Protein AF-X1JBN8-F1 (afdb_monomer_lite)

pLDDT: mean 92.08, std 3.55, range [78.94, 97.94]

Secondary structure (DSSP, 8-state):
-HHHHHHHHHHHHHHHHHHHHHHHHHHHHHS---TTHHHHHHHHHHHHHHHTTT-HHHHHHHHHHHHHHHHHHHIIIIIHHHHHTT--HHHHHHHHHHHHHHHHTT-

Sequence (107 aa):
MILNGIITGLIMGGILSLPVLGVAVIYGITGIPNFAIGVIGVFGGFLTWYFLSFNMGIAIFVGVVFCFAIGYIMQRILLTPISEKGGDSTLFFIVTVSVGFVFEGLM

Organism: NCBI:txid412755

Foldseek 3Di:
DVVVVVVVVVVVCVVVCVQVVVQVVCCVVPVAGAPLLVLLLVLLVVQLVVCVVPDNVVSNVSSVVSSCVVVVCCCVVPTVVCVVVVHDNVVNVVVNVVVSVVSVVVD

Structure (mmCIF, N/CA/C/O backbone):
data_AF-X1JBN8-F1
#
_entry.id   AF-X1JBN8-F1
#
loop_
_atom_site.group_PDB
_atom_site.id
_atom_site.type_symbol
_atom_site.label_atom_id
_atom_site.label_alt_id
_atom_site.label_comp_id
_atom_site.label_asym_id
_atom_site.label_entity_id
_atom_site.label_seq_id
_atom_site.pdbx_PDB_ins_code
_atom_site.Cartn_x
_atom_site.Cartn_y
_atom_site.Cartn_z
_atom_site.occupancy
_atom_site.B_iso_or_equiv
_atom_site.auth_seq_id
_atom_site.auth_comp_id
_atom_site.auth_asym_id
_atom_site.auth_atom_id
_atom_site.pdbx_PDB_model_num
ATOM 1 N N . MET A 1 1 ? 24.875 12.916 -16.064 1.00 86.75 1 MET A N 1
ATOM 2 C CA . MET A 1 1 ? 24.849 12.222 -14.756 1.00 86.75 1 MET A CA 1
ATOM 3 C C . MET A 1 1 ? 23.876 12.883 -13.780 1.00 86.75 1 MET A C 1
ATOM 5 O O . MET A 1 1 ? 22.944 12.210 -13.373 1.00 86.75 1 MET A O 1
ATOM 9 N N . ILE A 1 2 ? 23.990 14.189 -13.492 1.00 95.31 2 ILE A N 1
ATOM 10 C CA . ILE A 1 2 ? 23.091 14.895 -12.546 1.00 95.31 2 ILE A CA 1
ATOM 11 C C . ILE A 1 2 ? 21.609 14.836 -12.963 1.00 95.31 2 ILE A C 1
ATOM 13 O O . ILE A 1 2 ? 20.769 14.461 -12.154 1.00 95.31 2 ILE A O 1
ATOM 17 N N . LEU A 1 3 ? 21.284 15.119 -14.232 1.00 96.06 3 LEU A N 1
ATOM 18 C CA . LEU A 1 3 ? 19.898 15.064 -14.729 1.00 96.06 3 LEU A CA 1
ATOM 19 C C . LEU A 1 3 ? 19.256 13.675 -14.552 1.00 96.06 3 LEU A C 1
ATOM 21 O O . LEU A 1 3 ? 18.112 13.569 -14.128 1.00 96.06 3 LEU A O 1
ATOM 25 N N . ASN A 1 4 ? 20.008 12.608 -14.829 1.00 96.00 4 ASN A N 1
ATOM 26 C CA . ASN A 1 4 ? 19.532 11.237 -14.640 1.00 96.00 4 ASN A CA 1
ATOM 27 C C . ASN A 1 4 ? 19.302 10.922 -13.148 1.00 96.00 4 ASN A C 1
ATOM 29 O O . ASN A 1 4 ? 18.292 10.311 -12.807 1.00 96.00 4 ASN A O 1
ATOM 33 N N . GLY A 1 5 ? 20.178 11.410 -12.261 1.00 96.81 5 GLY A N 1
ATOM 34 C CA . GLY A 1 5 ? 20.000 11.290 -10.812 1.00 96.81 5 GLY A CA 1
ATOM 35 C C . GLY A 1 5 ? 18.737 11.991 -10.307 1.00 96.81 5 GLY A C 1
ATOM 36 O O . GLY A 1 5 ? 17.991 11.406 -9.528 1.00 96.81 5 GLY A O 1
ATOM 37 N N . ILE A 1 6 ? 18.444 13.198 -10.805 1.00 97.94 6 ILE A N 1
ATOM 38 C CA . ILE A 1 6 ? 17.215 13.935 -10.461 1.00 97.94 6 ILE A CA 1
ATOM 39 C C . ILE A 1 6 ? 15.971 13.176 -10.938 1.00 97.94 6 ILE A C 1
ATOM 41 O O . ILE A 1 6 ? 15.031 13.003 -10.167 1.00 97.94 6 ILE A O 1
ATOM 45 N N . ILE A 1 7 ? 15.973 12.685 -12.181 1.00 97.69 7 ILE A N 1
ATOM 46 C CA . ILE A 1 7 ? 14.849 11.917 -12.740 1.00 97.69 7 ILE A CA 1
ATOM 47 C C . ILE A 1 7 ? 14.619 10.636 -11.934 1.00 97.69 7 ILE A C 1
ATOM 49 O O . ILE A 1 7 ? 13.494 10.355 -11.531 1.00 97.69 7 ILE A O 1
ATOM 53 N N . THR A 1 8 ? 15.680 9.884 -11.646 1.00 97.06 8 THR A N 1
ATOM 54 C CA . THR A 1 8 ? 15.586 8.649 -10.858 1.00 97.06 8 THR A CA 1
ATOM 55 C C . THR A 1 8 ? 15.090 8.935 -9.444 1.00 97.06 8 THR A C 1
ATOM 57 O O . THR A 1 8 ? 14.204 8.238 -8.957 1.00 97.06 8 THR A O 1
ATOM 60 N N . GLY A 1 9 ? 15.597 9.994 -8.806 1.00 96.88 9 GLY A N 1
ATOM 61 C CA . GLY A 1 9 ? 15.134 10.436 -7.492 1.00 96.88 9 GLY A CA 1
ATOM 62 C C . GLY A 1 9 ? 13.649 10.800 -7.484 1.00 96.88 9 GLY A C 1
ATOM 63 O O . GLY A 1 9 ? 12.934 10.400 -6.570 1.00 96.88 9 GLY A O 1
ATOM 64 N N . LEU A 1 10 ? 13.162 11.483 -8.524 1.00 97.06 10 LEU A N 1
ATOM 65 C CA . LEU A 1 10 ? 11.746 11.820 -8.668 1.00 97.06 10 LEU A CA 1
ATOM 66 C C . LEU A 1 10 ? 10.874 10.570 -8.850 1.00 97.06 10 LEU A C 1
ATOM 68 O O . LEU A 1 10 ? 9.836 10.453 -8.202 1.00 97.06 10 LEU A O 1
ATOM 72 N N . ILE A 1 11 ? 11.306 9.621 -9.689 1.00 96.81 11 ILE A N 1
ATOM 73 C CA . ILE A 1 11 ? 10.590 8.356 -9.908 1.00 96.81 11 ILE A CA 1
ATOM 74 C C . ILE A 1 11 ? 10.521 7.559 -8.601 1.00 96.81 11 ILE A C 1
ATOM 76 O O . ILE A 1 11 ? 9.439 7.149 -8.190 1.00 96.81 11 ILE A O 1
ATOM 80 N N . MET A 1 12 ? 11.653 7.381 -7.914 1.00 95.62 12 MET A N 1
ATOM 81 C CA . MET A 1 12 ? 11.704 6.651 -6.644 1.00 95.62 12 MET A CA 1
ATOM 82 C C . MET A 1 12 ? 10.888 7.352 -5.554 1.00 95.62 12 MET A C 1
ATOM 84 O O . MET A 1 12 ? 10.129 6.698 -4.847 1.00 95.62 12 MET A O 1
ATOM 88 N N . GLY A 1 13 ? 10.974 8.681 -5.448 1.00 96.12 13 GLY A N 1
ATOM 89 C CA . GLY A 1 13 ? 10.161 9.462 -4.514 1.00 96.12 13 GLY A CA 1
ATOM 90 C C . GLY A 1 13 ? 8.660 9.323 -4.783 1.00 96.12 13 GLY A C 1
ATOM 91 O O . GLY A 1 13 ? 7.875 9.158 -3.850 1.00 96.12 13 GLY A O 1
ATOM 92 N N . GLY A 1 14 ? 8.254 9.306 -6.055 1.00 94.50 14 GLY A N 1
ATOM 93 C CA . GLY A 1 14 ? 6.878 9.013 -6.455 1.00 94.50 14 GLY A CA 1
ATOM 94 C C . GLY A 1 14 ? 6.435 7.616 -6.015 1.00 94.50 14 GLY A C 1
ATOM 95 O O . GLY A 1 14 ? 5.417 7.474 -5.345 1.00 94.50 14 GLY A O 1
ATOM 96 N N . ILE A 1 15 ? 7.236 6.591 -6.309 1.00 92.69 15 ILE A N 1
ATOM 97 C CA . ILE A 1 15 ? 6.927 5.199 -5.948 1.00 92.69 15 ILE A CA 1
ATOM 98 C C . ILE A 1 15 ? 6.817 5.023 -4.428 1.00 92.69 15 ILE A C 1
ATOM 100 O O . ILE A 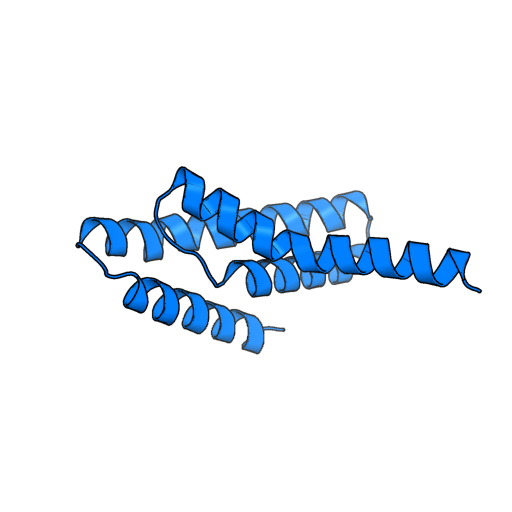1 15 ? 5.873 4.401 -3.949 1.00 92.69 15 ILE A O 1
ATOM 104 N N . LEU A 1 16 ? 7.744 5.601 -3.662 1.00 92.75 16 LEU A N 1
ATOM 105 C CA . LEU A 1 16 ? 7.780 5.467 -2.203 1.00 92.75 16 LEU A CA 1
ATOM 106 C C . LEU A 1 16 ? 6.711 6.311 -1.488 1.00 92.75 16 LEU A C 1
ATOM 108 O O . LEU A 1 16 ? 6.298 5.959 -0.385 1.00 92.75 16 LEU A O 1
ATOM 112 N N . SER A 1 17 ? 6.238 7.404 -2.096 1.00 94.94 17 SER A N 1
ATOM 113 C CA . SER A 1 17 ? 5.168 8.242 -1.526 1.00 94.94 17 SER A CA 1
ATOM 114 C C . SER A 1 17 ? 3.761 7.692 -1.774 1.00 94.94 17 SER A C 1
ATOM 116 O O . SER A 1 17 ? 2.862 7.950 -0.974 1.00 94.94 17 SER A O 1
ATOM 118 N N . LEU A 1 18 ? 3.559 6.897 -2.830 1.00 92.38 18 LEU A N 1
ATOM 119 C CA . LEU A 1 18 ? 2.260 6.308 -3.175 1.00 92.38 18 LEU A CA 1
ATOM 120 C C . LEU A 1 18 ? 1.605 5.521 -2.019 1.00 92.38 18 LEU A C 1
ATOM 122 O O . LEU A 1 18 ? 0.432 5.779 -1.741 1.00 92.38 18 LEU A O 1
ATOM 126 N N . PRO A 1 19 ? 2.303 4.622 -1.293 1.00 92.00 19 PRO A N 1
ATOM 127 C CA . PRO A 1 19 ? 1.722 3.935 -0.140 1.00 92.00 19 PRO A CA 1
ATOM 128 C C . PRO A 1 19 ? 1.274 4.897 0.964 1.00 92.00 19 PRO A C 1
ATOM 130 O O . PRO A 1 19 ? 0.193 4.722 1.520 1.00 92.00 19 PRO A O 1
ATOM 133 N N . VAL A 1 20 ? 2.063 5.941 1.244 1.00 93.12 20 VAL A N 1
ATOM 134 C CA . VAL A 1 20 ? 1.743 6.957 2.262 1.00 93.12 20 VAL A CA 1
ATOM 135 C C . VAL A 1 20 ? 0.476 7.721 1.879 1.00 93.12 20 VAL A C 1
ATOM 137 O O . VAL A 1 20 ? -0.419 7.891 2.707 1.00 93.12 20 VAL A O 1
ATOM 140 N N . LEU A 1 21 ? 0.365 8.125 0.610 1.00 94.75 21 LEU A N 1
ATOM 141 C CA . LEU A 1 21 ? -0.842 8.756 0.073 1.00 94.75 21 LEU A CA 1
ATOM 142 C C . LEU A 1 21 ? -2.053 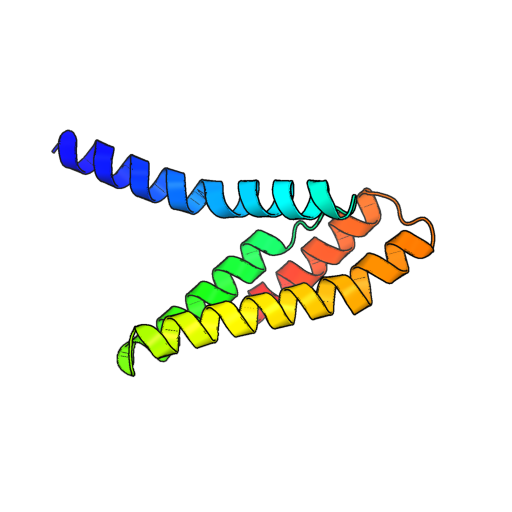7.826 0.173 1.00 94.75 21 LEU A C 1
ATOM 144 O O . LEU A 1 21 ? -3.132 8.262 0.564 1.00 94.75 21 LEU A O 1
ATOM 148 N N . GLY A 1 22 ? -1.878 6.540 -0.125 1.00 91.94 22 GLY A N 1
ATOM 149 C CA . GLY A 1 22 ? -2.946 5.556 -0.006 1.00 91.94 22 GLY A CA 1
ATOM 150 C C . GLY A 1 22 ? -3.438 5.381 1.436 1.00 91.94 22 GLY A C 1
ATOM 151 O O . GLY A 1 22 ? -4.649 5.399 1.656 1.00 91.94 22 GLY A O 1
ATOM 152 N N . VAL A 1 23 ? -2.536 5.307 2.428 1.00 91.88 23 VAL A N 1
ATOM 153 C CA . VAL A 1 23 ? -2.926 5.310 3.855 1.00 91.88 23 VAL A CA 1
ATOM 154 C C . VAL A 1 23 ? -3.737 6.566 4.182 1.00 91.88 23 VAL A C 1
ATOM 156 O O . VAL A 1 23 ? -4.804 6.460 4.787 1.00 91.88 23 VAL A O 1
ATOM 159 N N . ALA A 1 24 ? -3.265 7.743 3.758 1.00 93.50 24 ALA A N 1
ATOM 160 C CA . ALA A 1 24 ? -3.928 9.016 4.034 1.00 93.50 24 ALA A CA 1
ATOM 161 C C . ALA A 1 24 ? -5.339 9.089 3.427 1.00 93.50 24 ALA A C 1
ATOM 163 O O . ALA A 1 24 ? -6.265 9.552 4.089 1.00 93.50 24 ALA A O 1
ATOM 164 N N . VAL A 1 25 ? -5.525 8.597 2.198 1.00 93.88 25 VAL A N 1
ATOM 165 C CA . VAL A 1 25 ? -6.834 8.571 1.526 1.00 93.88 25 VAL A CA 1
ATOM 166 C C . VAL A 1 25 ? -7.792 7.593 2.206 1.00 93.88 25 VAL A C 1
ATOM 168 O O . VAL A 1 25 ? -8.932 7.960 2.489 1.00 93.88 25 VAL A O 1
ATOM 171 N N . ILE A 1 26 ? -7.345 6.368 2.505 1.00 91.50 26 ILE A N 1
ATOM 172 C CA . ILE A 1 26 ? -8.190 5.369 3.179 1.00 91.50 26 ILE A CA 1
ATOM 173 C C . ILE A 1 26 ? -8.623 5.892 4.547 1.00 91.50 26 ILE A C 1
ATOM 175 O O . ILE A 1 26 ? -9.815 5.876 4.864 1.00 91.50 26 ILE A O 1
ATOM 179 N N . TYR A 1 27 ? -7.672 6.392 5.336 1.00 91.50 27 TYR A N 1
ATOM 180 C CA . TYR A 1 27 ? -7.959 6.931 6.658 1.00 91.50 27 TYR A CA 1
ATOM 181 C C . TYR A 1 27 ? -8.855 8.173 6.585 1.00 91.50 27 TYR A C 1
ATOM 183 O O . TYR A 1 27 ? -9.802 8.283 7.356 1.00 91.50 27 TYR A O 1
ATOM 191 N N . GLY A 1 28 ? -8.623 9.068 5.621 1.00 92.81 28 GLY A N 1
ATOM 192 C CA . GLY A 1 28 ? -9.417 10.286 5.445 1.00 92.81 28 GLY A CA 1
ATOM 193 C C . GLY A 1 28 ? -10.891 10.032 5.114 1.00 92.81 28 GLY A C 1
ATOM 194 O O . GLY A 1 28 ? -11.737 10.843 5.477 1.00 92.81 28 GLY A O 1
ATOM 195 N N . ILE A 1 29 ? -11.209 8.912 4.458 1.00 92.38 29 ILE A N 1
ATOM 196 C CA . ILE A 1 29 ? -12.591 8.549 4.101 1.00 92.38 29 ILE A CA 1
ATOM 197 C C . ILE A 1 29 ? -13.235 7.661 5.171 1.00 92.38 29 ILE A C 1
ATOM 199 O O . ILE A 1 29 ? -14.412 7.824 5.481 1.00 92.38 29 ILE A O 1
ATOM 203 N N . THR A 1 30 ? -12.491 6.694 5.712 1.00 90.12 30 THR A N 1
ATOM 204 C CA . THR A 1 30 ? -13.058 5.650 6.586 1.00 90.12 30 THR A CA 1
ATOM 205 C C . THR A 1 30 ? -12.888 5.927 8.075 1.00 90.12 30 THR A C 1
ATOM 207 O O . THR A 1 30 ? -13.593 5.326 8.879 1.00 90.12 30 THR A O 1
ATOM 210 N N . GLY A 1 31 ? -11.936 6.780 8.462 1.00 88.62 31 GLY A N 1
ATOM 211 C CA . GLY A 1 31 ? -11.501 6.935 9.851 1.00 88.62 31 GLY A CA 1
ATOM 212 C C . GLY A 1 31 ? -10.774 5.709 10.418 1.00 88.62 31 GLY A C 1
ATOM 213 O O . GLY A 1 31 ? -10.498 5.670 11.614 1.00 88.62 31 GLY A O 1
ATOM 214 N N . ILE A 1 32 ? -10.463 4.703 9.589 1.00 89.50 32 ILE A N 1
ATOM 215 C CA . ILE A 1 32 ? -9.842 3.446 10.015 1.00 89.50 32 ILE A CA 1
ATOM 216 C C . ILE A 1 32 ? -8.448 3.337 9.386 1.00 89.50 32 ILE A C 1
ATOM 218 O O . ILE A 1 32 ? -8.326 3.362 8.157 1.00 89.50 32 ILE A O 1
ATOM 222 N N . PRO A 1 33 ? -7.372 3.239 10.187 1.00 86.94 33 PRO A N 1
ATOM 223 C CA . PRO A 1 33 ? -6.028 3.167 9.640 1.00 86.94 33 PRO A CA 1
ATOM 224 C C . PRO A 1 33 ? -5.767 1.777 9.050 1.00 86.94 33 PRO A C 1
ATOM 226 O O . PRO A 1 33 ? -6.015 0.752 9.684 1.00 86.94 33 PRO A O 1
ATOM 229 N N . ASN A 1 34 ? -5.231 1.743 7.829 1.00 90.69 34 ASN A N 1
ATOM 230 C CA . ASN A 1 34 ? -4.855 0.513 7.140 1.00 90.69 34 ASN A CA 1
ATOM 231 C C . ASN A 1 34 ? -3.352 0.510 6.832 1.00 90.69 34 ASN A C 1
ATOM 233 O O . ASN A 1 34 ? -2.915 1.108 5.850 1.00 90.69 34 ASN A O 1
ATOM 237 N N . PHE A 1 35 ? -2.566 -0.186 7.657 1.00 88.31 35 PHE A N 1
ATOM 238 C CA . PHE A 1 35 ? -1.108 -0.246 7.508 1.00 88.31 35 PHE A CA 1
ATOM 239 C C . PHE A 1 35 ? -0.634 -1.326 6.526 1.00 88.31 35 PHE A C 1
ATOM 241 O O . PHE A 1 35 ? 0.516 -1.296 6.095 1.00 88.31 35 PHE A O 1
ATOM 248 N N . ALA A 1 36 ? -1.509 -2.248 6.112 1.00 91.94 36 ALA A N 1
ATOM 249 C CA . ALA A 1 36 ? -1.148 -3.329 5.193 1.00 91.94 36 ALA A CA 1
ATOM 250 C C . ALA A 1 36 ? -1.012 -2.858 3.735 1.00 91.94 36 ALA A C 1
ATOM 252 O O . ALA A 1 36 ? -0.529 -3.605 2.886 1.00 91.94 36 ALA A O 1
ATOM 253 N N . ILE A 1 37 ? -1.441 -1.628 3.425 1.00 91.62 37 ILE A N 1
ATOM 254 C CA . ILE A 1 37 ? -1.525 -1.120 2.051 1.00 91.62 37 ILE A CA 1
ATOM 255 C C . ILE A 1 37 ? -0.198 -1.209 1.289 1.00 91.62 37 ILE A C 1
ATOM 257 O O . ILE A 1 37 ? -0.204 -1.510 0.099 1.00 91.62 37 ILE A O 1
ATOM 261 N N . GLY A 1 38 ? 0.935 -0.995 1.970 1.00 91.12 38 GLY A N 1
ATOM 262 C CA . GLY A 1 38 ? 2.258 -1.104 1.359 1.00 91.12 38 GLY A CA 1
ATOM 263 C C . GLY A 1 38 ? 2.530 -2.522 0.864 1.00 91.12 38 GLY A C 1
ATOM 264 O O . GLY A 1 38 ? 2.865 -2.710 -0.302 1.00 91.12 38 GLY A O 1
ATOM 265 N N . VAL A 1 39 ? 2.300 -3.523 1.718 1.00 92.31 39 VAL A N 1
ATOM 266 C CA . VAL A 1 39 ? 2.506 -4.939 1.379 1.00 92.31 39 VAL A CA 1
ATOM 267 C C . VAL A 1 39 ? 1.524 -5.400 0.302 1.00 92.31 39 VAL A C 1
ATOM 269 O O . VAL A 1 39 ? 1.929 -6.068 -0.645 1.00 92.31 39 VAL A O 1
ATOM 272 N N . ILE A 1 40 ? 0.255 -4.983 0.382 1.00 92.62 40 ILE A N 1
ATOM 273 C CA . ILE A 1 40 ? -0.752 -5.273 -0.655 1.00 92.62 40 ILE A CA 1
ATOM 274 C C . ILE A 1 40 ? -0.313 -4.683 -2.004 1.00 92.62 40 ILE A C 1
ATOM 276 O O . ILE A 1 40 ? -0.407 -5.351 -3.031 1.00 92.62 40 ILE A O 1
ATOM 280 N N . GLY A 1 41 ? 0.211 -3.453 -2.007 1.00 92.88 41 GLY A N 1
ATOM 281 C CA . GLY A 1 41 ? 0.737 -2.804 -3.206 1.00 92.88 41 GLY A CA 1
ATOM 282 C C . GLY A 1 41 ? 1.931 -3.544 -3.811 1.00 92.88 41 GLY A C 1
ATOM 283 O O . GLY A 1 41 ? 1.970 -3.743 -5.025 1.00 92.88 41 GLY A O 1
ATOM 284 N N . VAL A 1 42 ? 2.872 -4.002 -2.978 1.00 93.06 42 VAL A N 1
ATOM 285 C CA . VAL A 1 42 ? 4.015 -4.821 -3.421 1.00 93.06 42 VAL A CA 1
ATOM 286 C C . VAL A 1 42 ? 3.534 -6.145 -4.017 1.00 93.06 42 VAL A C 1
ATOM 288 O O . VAL A 1 42 ? 3.963 -6.506 -5.112 1.00 93.06 42 VAL A O 1
ATOM 291 N N . PHE A 1 43 ? 2.581 -6.816 -3.368 1.00 92.75 43 PHE A N 1
ATOM 292 C CA . PHE A 1 43 ? 1.983 -8.054 -3.868 1.00 92.75 43 PHE A CA 1
ATOM 293 C C . PHE A 1 43 ? 1.308 -7.861 -5.238 1.00 92.75 43 PHE A C 1
ATOM 295 O O . PHE A 1 43 ? 1.523 -8.642 -6.165 1.00 92.75 43 PHE A O 1
ATOM 302 N N . GLY A 1 44 ? 0.552 -6.773 -5.421 1.00 93.38 44 GLY A N 1
ATOM 303 C CA . GLY A 1 44 ? -0.011 -6.410 -6.727 1.00 93.38 44 GLY A CA 1
ATOM 304 C C . GLY A 1 44 ? 1.044 -6.089 -7.784 1.00 93.38 44 GLY A C 1
ATOM 305 O O . GLY A 1 44 ? 0.875 -6.430 -8.959 1.00 93.38 44 GLY A O 1
ATOM 306 N N . GLY A 1 45 ? 2.152 -5.472 -7.373 1.00 93.56 45 GLY A N 1
ATOM 307 C CA . GLY A 1 45 ? 3.329 -5.271 -8.214 1.00 93.56 45 GLY A CA 1
ATOM 308 C C . GLY A 1 45 ? 3.929 -6.598 -8.682 1.00 93.56 45 GLY A C 1
ATOM 309 O O . GLY A 1 45 ? 4.204 -6.750 -9.871 1.00 93.56 45 GLY A O 1
ATOM 310 N N . PHE A 1 46 ? 4.048 -7.580 -7.786 1.00 93.38 46 PHE A N 1
ATOM 311 C CA . PHE A 1 46 ? 4.533 -8.924 -8.109 1.00 93.38 46 PHE A CA 1
ATOM 312 C C . PHE A 1 46 ? 3.613 -9.651 -9.098 1.00 93.38 46 PHE A C 1
ATOM 314 O O . PHE A 1 46 ? 4.082 -10.177 -10.106 1.00 93.38 46 PHE A O 1
ATOM 321 N N . LEU A 1 47 ? 2.295 -9.602 -8.880 1.00 93.12 47 LEU A N 1
ATOM 322 C CA . LEU A 1 47 ? 1.291 -10.104 -9.829 1.00 93.12 47 LEU A CA 1
ATOM 323 C C . LEU A 1 47 ? 1.429 -9.441 -11.205 1.00 93.12 47 LEU A C 1
ATOM 325 O O . LEU A 1 47 ? 1.472 -10.123 -12.227 1.00 93.12 47 LEU A O 1
ATOM 329 N N . THR A 1 48 ? 1.547 -8.113 -11.240 1.00 95.00 48 THR A N 1
ATOM 330 C CA . THR A 1 48 ? 1.743 -7.366 -12.492 1.00 95.00 48 THR A CA 1
ATOM 331 C C . THR A 1 48 ? 3.022 -7.812 -13.198 1.00 95.00 48 THR A C 1
ATOM 333 O O . THR A 1 48 ? 3.021 -8.038 -14.405 1.00 95.00 48 THR A O 1
ATOM 336 N N . TRP A 1 49 ? 4.116 -7.983 -12.456 1.00 94.81 49 TRP A N 1
ATOM 337 C CA . TRP A 1 49 ? 5.383 -8.456 -13.002 1.00 94.81 49 TRP A CA 1
ATOM 338 C C . TRP A 1 49 ? 5.279 -9.882 -13.563 1.00 94.81 49 TRP A C 1
ATOM 340 O O . TRP A 1 49 ? 5.760 -10.134 -14.667 1.00 94.81 49 TRP A O 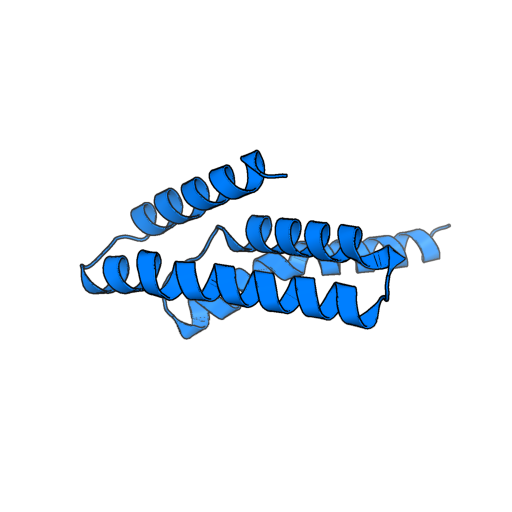1
ATOM 350 N N . TYR A 1 50 ? 4.579 -10.785 -12.874 1.00 93.56 50 TYR A N 1
ATOM 351 C CA . TYR A 1 50 ? 4.374 -12.169 -13.312 1.00 93.56 50 TYR A CA 1
ATOM 352 C C . TYR A 1 50 ? 3.630 -12.266 -14.654 1.00 93.56 50 TYR A C 1
ATOM 354 O O . TYR A 1 50 ? 4.007 -13.040 -15.533 1.00 93.56 50 TYR A O 1
ATOM 362 N N . PHE A 1 51 ? 2.593 -11.448 -14.853 1.00 94.06 51 PHE A N 1
ATOM 363 C CA . PHE A 1 51 ? 1.804 -11.441 -16.092 1.00 94.06 51 PHE A CA 1
ATOM 364 C C . PHE A 1 51 ? 2.383 -10.543 -17.195 1.00 94.06 51 PHE A C 1
ATOM 366 O O . PHE A 1 51 ? 1.851 -10.518 -18.310 1.00 94.06 51 PHE A O 1
ATOM 373 N N . LEU A 1 52 ? 3.477 -9.824 -16.922 1.00 95.31 52 LEU A N 1
ATOM 374 C CA 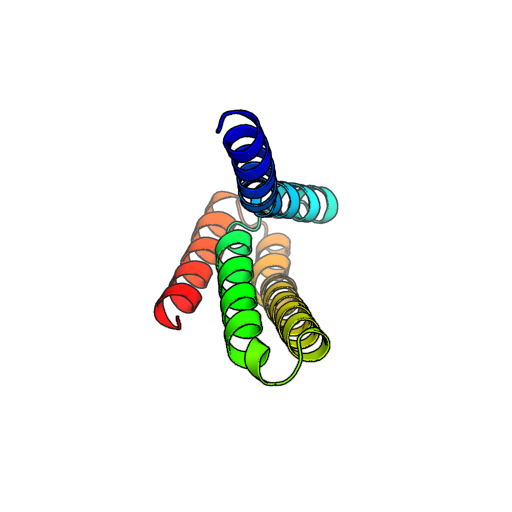. LEU A 1 52 ? 4.045 -8.825 -17.829 1.00 95.31 52 LEU A CA 1
ATOM 375 C C . LEU A 1 52 ? 4.426 -9.413 -19.195 1.00 95.31 52 LEU A C 1
ATOM 377 O O . LEU A 1 52 ? 4.255 -8.749 -20.216 1.00 95.31 52 LEU A O 1
ATOM 381 N N . SER A 1 53 ? 4.889 -10.666 -19.224 1.00 94.06 53 SER A N 1
ATOM 382 C CA . SER A 1 53 ? 5.280 -11.370 -20.452 1.00 94.06 53 SER A CA 1
ATOM 383 C C . SER A 1 53 ? 4.116 -11.668 -21.402 1.00 94.06 53 SER A C 1
ATOM 385 O O . SER A 1 53 ? 4.354 -11.879 -22.587 1.00 94.06 53 SER A O 1
ATOM 387 N N . PHE A 1 54 ? 2.873 -11.692 -20.912 1.00 91.12 54 PHE A N 1
ATOM 388 C CA . PHE A 1 54 ? 1.700 -11.954 -21.749 1.00 91.12 54 PHE A CA 1
ATOM 389 C C . PHE A 1 54 ? 1.242 -10.689 -22.468 1.00 91.12 54 PHE A C 1
ATOM 391 O O . PHE A 1 54 ? 1.145 -10.649 -23.693 1.00 91.12 54 PHE A O 1
ATOM 398 N N . ASN A 1 55 ? 0.920 -9.652 -21.696 1.00 94.69 55 ASN A N 1
ATOM 399 C CA . ASN A 1 55 ? 0.480 -8.367 -22.213 1.00 94.69 55 ASN A CA 1
ATOM 400 C C . ASN A 1 55 ? 0.523 -7.329 -21.091 1.00 94.69 55 ASN A C 1
ATOM 402 O O . ASN A 1 55 ? -0.052 -7.547 -20.026 1.00 94.69 55 ASN A O 1
ATOM 406 N N . MET A 1 56 ? 1.126 -6.171 -21.356 1.00 94.19 56 MET A N 1
ATOM 407 C CA . MET A 1 56 ? 1.250 -5.098 -20.368 1.00 94.19 56 MET A CA 1
ATOM 408 C C . MET A 1 56 ? -0.106 -4.620 -19.824 1.00 94.19 56 MET A C 1
ATOM 410 O O . MET A 1 56 ? -0.246 -4.417 -18.622 1.00 94.19 56 MET A O 1
ATOM 414 N N . GLY A 1 57 ? -1.117 -4.467 -20.683 1.00 95.00 57 GLY A N 1
ATOM 415 C CA . GLY A 1 57 ? -2.446 -4.014 -20.267 1.00 95.00 57 GLY A CA 1
ATOM 416 C C . GLY A 1 57 ? -3.152 -5.030 -19.371 1.00 95.00 57 GLY A C 1
ATOM 417 O O . GLY A 1 57 ? -3.712 -4.662 -18.342 1.00 95.00 57 GLY A O 1
ATOM 418 N N . ILE A 1 58 ? -3.067 -6.316 -19.725 1.00 93.94 58 ILE A N 1
ATOM 419 C CA . ILE A 1 58 ? -3.655 -7.407 -18.932 1.00 93.94 58 ILE A CA 1
ATOM 420 C C . ILE A 1 58 ? -2.933 -7.531 -17.590 1.00 93.94 58 ILE A C 1
ATOM 422 O O . ILE A 1 58 ? -3.584 -7.653 -16.558 1.00 93.94 58 ILE A O 1
ATOM 426 N N . ALA A 1 59 ? -1.604 -7.439 -17.591 1.00 95.94 59 ALA A N 1
ATOM 427 C CA . ALA A 1 59 ? -0.790 -7.510 -16.388 1.00 95.94 59 ALA A CA 1
ATOM 428 C C . ALA A 1 59 ? -1.171 -6.432 -15.364 1.00 95.94 59 ALA A C 1
ATOM 430 O O . ALA A 1 59 ? -1.433 -6.746 -14.202 1.00 95.94 59 ALA A O 1
ATOM 431 N N . ILE A 1 60 ? -1.271 -5.174 -15.811 1.00 95.06 60 ILE A N 1
ATOM 432 C CA . ILE A 1 60 ? -1.682 -4.050 -14.959 1.00 95.06 60 ILE A CA 1
ATOM 433 C C . ILE A 1 60 ? -3.114 -4.257 -14.463 1.00 95.06 60 ILE A C 1
ATOM 435 O O . ILE A 1 60 ? -3.390 -4.071 -13.279 1.00 95.06 60 ILE A O 1
ATOM 439 N N . PHE A 1 61 ? -4.027 -4.669 -15.347 1.00 95.94 61 PHE A N 1
ATOM 440 C CA . PHE A 1 61 ? -5.423 -4.895 -14.980 1.00 95.94 61 PHE A CA 1
ATOM 441 C C . PHE A 1 61 ? -5.561 -5.970 -13.896 1.00 95.94 61 PHE A C 1
ATOM 443 O O . PHE A 1 61 ? -6.245 -5.750 -12.899 1.00 95.94 61 PHE A O 1
ATOM 450 N N . VAL A 1 62 ? -4.862 -7.099 -14.043 1.00 95.19 62 VAL A N 1
ATOM 451 C CA . VAL A 1 62 ? -4.853 -8.183 -13.052 1.00 95.19 62 VAL A CA 1
ATOM 452 C C . VAL A 1 62 ? -4.307 -7.692 -11.712 1.00 95.19 62 VAL A C 1
ATOM 454 O O . VAL A 1 62 ? -4.956 -7.910 -10.689 1.00 95.19 62 VAL A O 1
ATOM 457 N N . GLY A 1 63 ? -3.172 -6.983 -11.702 1.00 95.12 63 GLY A N 1
ATOM 458 C CA . GLY A 1 63 ? -2.589 -6.439 -10.472 1.00 95.12 63 GLY A CA 1
ATOM 459 C C . GLY A 1 63 ? -3.528 -5.476 -9.740 1.00 95.12 63 GLY A C 1
ATOM 460 O O . GLY A 1 63 ? -3.740 -5.611 -8.534 1.00 95.12 63 GLY A O 1
ATOM 461 N N . VAL A 1 64 ? -4.156 -4.548 -10.469 1.00 94.69 64 VAL A N 1
ATOM 462 C CA . VAL A 1 64 ? -5.108 -3.577 -9.902 1.00 94.69 64 VAL A CA 1
ATOM 463 C C . VAL A 1 64 ? -6.351 -4.271 -9.345 1.00 94.69 64 VAL A C 1
ATOM 465 O O . VAL A 1 64 ? -6.760 -3.979 -8.219 1.00 94.69 64 VAL A O 1
ATOM 468 N N . VAL A 1 65 ? -6.940 -5.204 -10.098 1.00 96.12 65 VAL A N 1
ATOM 469 C CA . VAL A 1 65 ? -8.142 -5.936 -9.671 1.00 96.12 65 VAL A CA 1
ATOM 470 C C . VAL A 1 65 ? -7.860 -6.777 -8.426 1.00 96.12 65 VAL A C 1
ATOM 472 O O . VAL A 1 65 ? -8.669 -6.768 -7.498 1.00 96.12 65 VAL A O 1
ATOM 475 N N . PHE A 1 66 ? -6.709 -7.451 -8.356 1.00 94.94 66 PHE A N 1
ATOM 476 C CA . PHE A 1 66 ? -6.322 -8.223 -7.173 1.00 94.94 66 PHE A CA 1
ATOM 477 C C . PHE A 1 66 ? -6.087 -7.337 -5.948 1.00 94.94 66 PHE A C 1
ATOM 479 O O . PHE A 1 66 ? -6.626 -7.633 -4.881 1.00 94.94 66 PHE A O 1
ATOM 486 N N . CYS A 1 67 ? -5.356 -6.227 -6.090 1.00 94.19 67 CYS A N 1
ATOM 487 C CA . CYS A 1 67 ? -5.175 -5.257 -5.005 1.00 94.19 67 CYS A CA 1
ATOM 488 C C . CYS A 1 67 ? -6.511 -4.729 -4.481 1.00 94.19 67 CYS A C 1
ATOM 490 O O . CYS A 1 67 ? -6.720 -4.663 -3.268 1.00 94.19 67 CYS A O 1
ATOM 492 N N . PHE A 1 68 ? -7.429 -4.379 -5.387 1.00 94.38 68 PHE A N 1
ATOM 493 C CA . PHE A 1 68 ? -8.761 -3.918 -5.016 1.00 94.38 68 PHE A CA 1
ATOM 494 C C . PHE A 1 68 ? -9.545 -5.004 -4.277 1.00 94.38 68 PHE A C 1
ATOM 496 O O . PHE A 1 68 ? -10.105 -4.732 -3.218 1.00 94.38 68 PHE A O 1
ATOM 503 N N . ALA A 1 69 ? -9.553 -6.237 -4.791 1.00 95.62 69 ALA A N 1
ATOM 504 C CA . ALA A 1 69 ? -10.250 -7.354 -4.163 1.00 95.62 69 ALA A CA 1
ATOM 505 C C . ALA A 1 69 ? -9.719 -7.631 -2.748 1.00 95.62 69 ALA A C 1
ATOM 507 O O . ALA A 1 69 ? -10.506 -7.705 -1.806 1.00 95.62 69 ALA A O 1
ATOM 508 N N . ILE A 1 70 ? -8.396 -7.712 -2.579 1.00 93.81 70 ILE A N 1
ATOM 509 C CA . ILE A 1 70 ? -7.747 -7.927 -1.278 1.00 93.81 70 ILE A CA 1
ATOM 510 C C . ILE A 1 70 ? -8.081 -6.787 -0.313 1.00 93.81 70 ILE A C 1
ATOM 512 O O . ILE A 1 70 ? -8.541 -7.036 0.803 1.00 93.81 70 ILE A O 1
ATOM 516 N N . GLY A 1 71 ? -7.897 -5.536 -0.746 1.00 92.56 71 GLY A N 1
ATOM 517 C CA . GLY A 1 71 ? -8.178 -4.359 0.073 1.00 92.56 71 GLY A CA 1
ATOM 518 C C . GLY A 1 71 ? -9.646 -4.277 0.492 1.00 92.56 71 GLY A C 1
ATOM 519 O O . GLY A 1 71 ? -9.939 -4.026 1.659 1.00 92.56 71 GLY A O 1
ATOM 520 N N . TYR A 1 72 ? -10.572 -4.558 -0.428 1.00 93.06 72 TYR A N 1
ATOM 521 C CA . TYR A 1 72 ? -12.008 -4.572 -0.158 1.00 93.06 72 TYR A CA 1
ATOM 522 C C . TYR A 1 72 ? -12.405 -5.677 0.827 1.00 93.06 72 TYR A C 1
ATOM 524 O O . TYR A 1 72 ? -13.137 -5.414 1.783 1.00 93.06 72 TYR A O 1
ATOM 532 N N . ILE A 1 73 ? -11.910 -6.902 0.624 1.00 94.38 73 ILE A N 1
ATOM 533 C CA . ILE A 1 73 ? -12.159 -8.038 1.521 1.00 94.38 73 ILE A CA 1
ATOM 534 C C . ILE A 1 73 ? -11.635 -7.717 2.920 1.00 94.38 73 ILE A C 1
ATOM 536 O O . ILE A 1 73 ? -12.355 -7.896 3.902 1.00 94.38 73 ILE A O 1
ATOM 540 N N . MET A 1 74 ? -10.417 -7.187 3.020 1.00 92.19 74 MET A N 1
ATOM 541 C CA . MET A 1 74 ? -9.824 -6.818 4.300 1.00 92.19 74 MET A CA 1
ATOM 542 C C . MET A 1 74 ? -10.612 -5.701 4.988 1.00 9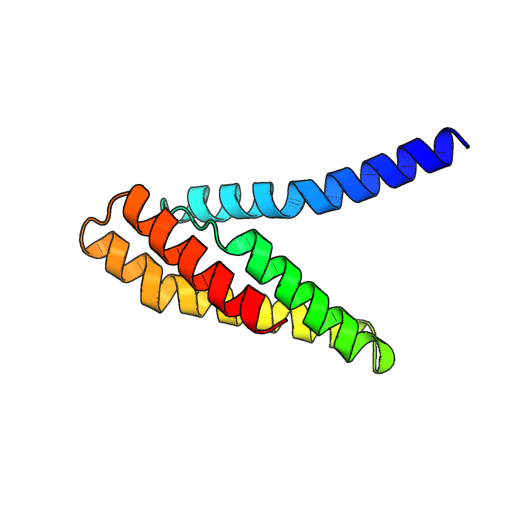2.19 74 MET A C 1
ATOM 544 O O . MET A 1 74 ? -10.928 -5.815 6.172 1.00 92.19 74 MET A O 1
ATOM 548 N N . GLN A 1 75 ? -11.006 -4.661 4.249 1.00 91.69 75 GLN A N 1
ATOM 549 C CA . GLN A 1 75 ? -11.832 -3.586 4.790 1.00 91.69 75 GLN A CA 1
ATOM 550 C C . GLN A 1 75 ? -13.151 -4.136 5.340 1.00 91.69 75 GLN A C 1
ATOM 552 O O . GLN A 1 75 ? -13.496 -3.873 6.486 1.00 91.69 75 GLN A O 1
ATOM 557 N N . ARG A 1 76 ? -13.867 -4.939 4.549 1.00 91.56 76 ARG A N 1
ATOM 558 C CA . ARG A 1 76 ? -15.216 -5.404 4.883 1.00 91.56 76 ARG A CA 1
ATOM 559 C C . ARG A 1 76 ? -15.246 -6.481 5.967 1.00 91.56 76 ARG A C 1
ATOM 561 O O . ARG A 1 76 ? -16.158 -6.471 6.785 1.00 91.56 76 ARG A O 1
ATOM 568 N N . ILE A 1 77 ? -14.303 -7.425 5.952 1.00 93.06 77 ILE A N 1
ATOM 569 C CA . ILE A 1 77 ? -14.322 -8.602 6.840 1.00 93.06 77 ILE A CA 1
ATOM 570 C C . ILE A 1 77 ? -13.530 -8.367 8.127 1.00 93.06 77 ILE A C 1
ATOM 572 O O . ILE A 1 77 ? -13.902 -8.901 9.168 1.00 93.06 77 ILE A O 1
ATOM 576 N N . LEU A 1 78 ? -12.448 -7.587 8.079 1.00 90.75 78 LEU A N 1
ATOM 577 C CA . LEU A 1 78 ? -11.596 -7.346 9.245 1.00 90.75 78 LEU A CA 1
ATOM 578 C C . LEU A 1 78 ? -11.853 -5.956 9.829 1.00 90.75 78 LEU A C 1
ATOM 580 O O . LEU A 1 78 ? -12.194 -5.838 11.001 1.00 90.75 78 LEU A O 1
ATOM 584 N N . LEU A 1 79 ? -11.726 -4.900 9.024 1.00 90.88 79 LEU A N 1
ATOM 585 C CA . LEU A 1 79 ? -11.639 -3.535 9.554 1.00 90.88 79 LEU A CA 1
ATOM 586 C C . LEU A 1 79 ? -12.993 -2.947 9.973 1.00 90.88 79 LEU A C 1
ATOM 588 O O . LEU A 1 79 ? -13.126 -2.467 11.097 1.00 90.88 79 LEU A O 1
ATOM 592 N N . THR A 1 80 ? -14.015 -3.022 9.121 1.00 89.94 80 THR A N 1
ATOM 593 C CA . THR A 1 80 ? -15.373 -2.550 9.432 1.00 89.94 80 THR A CA 1
ATOM 594 C C . THR A 1 80 ? -15.945 -3.179 10.713 1.00 89.94 80 THR A C 1
ATOM 596 O O . THR A 1 80 ? -16.331 -2.420 11.600 1.00 89.94 80 THR A O 1
ATOM 599 N N . PRO A 1 81 ? -15.943 -4.514 10.909 1.00 89.19 81 PRO A N 1
ATOM 600 C CA . PRO A 1 81 ? -16.519 -5.100 12.121 1.00 89.19 81 PRO A CA 1
ATOM 601 C C . PRO A 1 81 ? -15.706 -4.814 13.390 1.00 89.19 81 PRO A C 1
ATOM 603 O O . PRO A 1 81 ? -16.274 -4.788 14.481 1.00 89.19 81 PRO A O 1
ATOM 606 N N . ILE A 1 82 ? -14.388 -4.603 13.284 1.00 89.69 82 ILE A N 1
ATOM 607 C CA . ILE A 1 82 ? -13.572 -4.155 14.424 1.00 89.69 82 ILE A CA 1
ATOM 608 C C . ILE A 1 82 ? -13.944 -2.715 14.793 1.00 89.69 82 ILE A C 1
ATOM 610 O O . ILE A 1 82 ? -14.096 -2.409 15.974 1.00 89.69 82 ILE A O 1
ATOM 614 N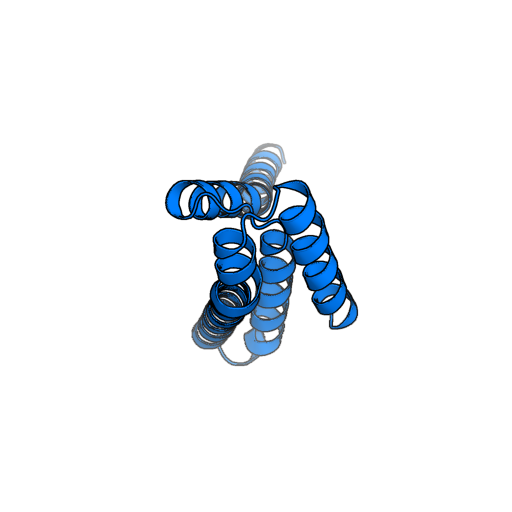 N . SER A 1 83 ? -14.152 -1.850 13.797 1.00 88.38 83 SER A N 1
ATOM 615 C CA . SER A 1 83 ? -14.580 -0.463 14.008 1.00 88.38 83 SER A CA 1
ATOM 616 C C . SER A 1 83 ? -15.954 -0.375 14.671 1.00 88.38 83 SER A C 1
ATOM 618 O O . SER A 1 83 ? -16.102 0.323 15.671 1.00 88.38 83 SER A O 1
ATOM 620 N N . GLU A 1 84 ? -16.929 -1.156 14.202 1.00 88.88 84 GLU A N 1
ATOM 621 C CA . GLU A 1 84 ? -18.283 -1.201 14.778 1.00 88.88 84 GLU A CA 1
ATOM 622 C C . GLU A 1 84 ? -18.301 -1.670 16.241 1.00 88.88 84 GLU A C 1
ATOM 624 O O . GLU A 1 84 ? -19.178 -1.284 17.011 1.00 88.88 84 GLU A O 1
ATOM 629 N N . LYS A 1 85 ? -17.314 -2.475 16.651 1.00 89.19 85 LYS A N 1
ATOM 630 C CA . LYS A 1 85 ? -17.152 -2.951 18.034 1.00 89.19 85 LYS A CA 1
ATOM 631 C C . LYS A 1 85 ? -16.344 -2.001 18.926 1.00 89.19 85 LYS A C 1
ATOM 633 O O . LYS A 1 85 ? -16.056 -2.357 20.066 1.00 89.19 85 LYS A O 1
ATOM 638 N N . GLY A 1 86 ? -15.975 -0.818 18.432 1.00 83.56 86 GLY A N 1
ATOM 639 C CA . GLY A 1 86 ? -15.176 0.158 19.176 1.00 83.56 86 GLY A CA 1
ATOM 640 C C . GLY A 1 86 ? -13.691 -0.203 19.261 1.00 83.56 86 GLY A C 1
ATOM 641 O O . GLY A 1 86 ? -13.050 0.070 20.272 1.00 83.56 86 GLY A O 1
ATOM 642 N N . GLY A 1 87 ? -13.146 -0.856 18.231 1.00 78.94 87 GLY A N 1
ATOM 643 C CA . GLY A 1 87 ? -11.729 -1.199 18.169 1.00 78.94 87 GLY A CA 1
ATOM 644 C C . GLY A 1 87 ? -10.820 0.033 18.210 1.00 78.94 87 GLY A C 1
ATOM 645 O O . GLY A 1 87 ? -11.043 1.009 17.499 1.00 78.94 87 GLY A O 1
ATOM 646 N N . ASP A 1 88 ? -9.779 -0.033 19.038 1.00 84.00 88 ASP A N 1
ATOM 647 C CA . ASP A 1 88 ? -8.759 1.009 19.155 1.00 84.00 88 ASP A CA 1
ATOM 648 C C . ASP A 1 88 ? -7.773 1.003 17.966 1.00 84.00 88 ASP A C 1
ATOM 650 O O . ASP A 1 88 ? -7.555 -0.020 17.308 1.00 84.00 88 ASP A O 1
ATOM 654 N N . SER A 1 89 ? -7.109 2.137 17.732 1.00 81.94 89 SER A N 1
ATOM 655 C CA . SER A 1 89 ? -6.075 2.318 16.700 1.00 81.94 89 SER A CA 1
ATOM 656 C C . SER A 1 89 ? -4.953 1.278 16.796 1.00 81.94 89 SER A C 1
ATOM 658 O O . SER A 1 89 ? -4.447 0.810 15.773 1.00 81.94 89 SER A O 1
ATOM 660 N N . THR A 1 90 ? -4.607 0.852 18.014 1.00 87.06 90 THR A N 1
ATOM 661 C CA . THR A 1 90 ? -3.601 -0.192 18.255 1.00 87.06 90 THR A CA 1
ATOM 662 C C . THR A 1 90 ? -4.029 -1.550 17.688 1.00 87.06 90 THR A C 1
ATOM 664 O O . THR A 1 90 ? -3.214 -2.267 17.107 1.00 87.06 90 THR A O 1
ATOM 667 N N . LEU A 1 91 ? -5.315 -1.903 17.802 1.00 89.31 91 LEU A N 1
ATOM 668 C CA . LEU A 1 91 ? -5.845 -3.165 17.276 1.00 89.31 91 LEU A CA 1
ATOM 669 C C . LEU A 1 91 ? -5.808 -3.184 15.748 1.00 89.31 91 LEU A C 1
ATOM 671 O O . LEU A 1 91 ? -5.407 -4.187 15.159 1.00 89.31 91 LEU A O 1
ATOM 675 N N . PHE A 1 92 ? -6.162 -2.069 15.103 1.00 89.25 92 PHE A N 1
ATOM 676 C CA . PHE A 1 92 ? -6.057 -1.948 13.648 1.00 89.25 92 PHE A CA 1
ATOM 677 C C . PHE A 1 92 ? -4.621 -2.116 13.162 1.00 89.25 92 PHE A C 1
ATOM 679 O O . PHE A 1 92 ? -4.389 -2.838 12.191 1.00 89.25 92 PHE A O 1
ATOM 686 N N . PHE A 1 93 ? -3.652 -1.516 13.858 1.00 89.94 93 PHE A N 1
ATOM 687 C CA . PHE A 1 93 ? -2.236 -1.707 13.556 1.00 89.94 93 PHE A CA 1
ATOM 688 C C . PHE A 1 93 ? -1.832 -3.183 13.636 1.00 89.94 93 PHE A C 1
ATOM 690 O O . PHE A 1 93 ? -1.339 -3.731 12.652 1.00 89.94 93 PHE A O 1
ATOM 697 N N . ILE A 1 94 ? -2.113 -3.854 14.758 1.00 91.81 94 ILE A N 1
ATOM 698 C CA . ILE A 1 94 ? -1.741 -5.263 14.958 1.00 91.81 94 ILE A CA 1
ATOM 699 C C . ILE A 1 94 ? -2.359 -6.153 13.873 1.00 91.81 94 ILE A C 1
ATOM 701 O O . ILE A 1 94 ? -1.658 -6.964 13.267 1.00 91.81 94 ILE A O 1
ATOM 705 N N . VAL A 1 95 ? -3.655 -5.994 13.598 1.00 92.31 95 VAL A N 1
ATOM 706 C CA . VAL A 1 95 ? -4.369 -6.829 12.622 1.00 92.31 95 VAL A CA 1
ATOM 707 C C . VAL A 1 95 ? -3.845 -6.599 11.208 1.00 92.31 95 VAL A C 1
ATOM 709 O O . VAL A 1 95 ? -3.550 -7.558 10.500 1.00 92.31 95 VAL A O 1
ATOM 712 N N . THR A 1 96 ? -3.690 -5.342 10.791 1.00 92.25 96 THR A N 1
ATOM 713 C CA . THR A 1 96 ? -3.248 -5.023 9.424 1.00 92.25 96 THR A CA 1
ATOM 714 C C . THR A 1 96 ? -1.798 -5.430 9.177 1.00 92.25 96 THR A C 1
ATOM 716 O O . THR A 1 96 ? -1.505 -5.995 8.126 1.00 92.25 96 THR A O 1
ATOM 719 N N . VAL A 1 97 ? -0.902 -5.251 10.151 1.00 91.75 97 VAL A N 1
ATOM 720 C CA . VAL A 1 97 ? 0.483 -5.740 10.059 1.00 91.75 97 VAL A CA 1
ATOM 721 C C . VAL A 1 97 ? 0.533 -7.268 10.030 1.00 91.75 97 VAL A C 1
ATOM 723 O O . VAL A 1 97 ? 1.258 -7.832 9.214 1.00 91.75 97 VAL A O 1
ATOM 726 N N . SER A 1 98 ? -0.276 -7.953 10.845 1.00 91.69 98 SER A N 1
ATOM 727 C CA . SER A 1 98 ? -0.344 -9.425 10.830 1.00 91.69 98 SER A CA 1
ATOM 728 C C . SER A 1 98 ? -0.801 -9.962 9.476 1.00 91.69 98 SER A C 1
ATOM 730 O O . SER A 1 98 ? -0.228 -10.918 8.962 1.00 91.69 98 SER A O 1
ATOM 732 N N . VAL A 1 99 ? -1.802 -9.323 8.867 1.00 90.75 99 VAL A N 1
ATOM 733 C CA . VAL A 1 99 ? -2.231 -9.651 7.502 1.00 90.75 99 VAL A CA 1
ATOM 734 C C . VAL A 1 99 ? -1.105 -9.378 6.504 1.00 90.75 99 VAL A C 1
ATOM 736 O O . VAL A 1 99 ? -0.869 -10.202 5.626 1.00 90.75 99 VAL A O 1
ATOM 739 N N . GLY A 1 100 ? -0.374 -8.272 6.666 1.00 90.12 100 GLY A N 1
ATOM 740 C CA . GLY A 1 100 ? 0.825 -7.973 5.882 1.00 90.12 100 GLY A CA 1
ATOM 741 C C . GLY A 1 100 ? 1.829 -9.128 5.886 1.00 90.12 100 GLY A C 1
ATOM 742 O O . GLY A 1 100 ? 2.213 -9.595 4.820 1.00 90.12 100 GLY A O 1
ATOM 743 N N . PHE A 1 101 ? 2.164 -9.673 7.057 1.00 90.56 101 PHE A N 1
ATOM 744 C CA . PHE A 1 101 ? 3.077 -10.819 7.161 1.00 90.56 101 PHE A CA 1
ATOM 745 C C . PHE A 1 101 ? 2.581 -12.079 6.437 1.00 90.56 101 PHE A C 1
ATOM 747 O O . PHE A 1 101 ? 3.389 -12.840 5.911 1.00 90.56 101 PHE A O 1
ATOM 754 N N . VAL A 1 102 ? 1.264 -12.306 6.368 1.00 90.56 102 VAL A N 1
ATOM 755 C CA . VAL A 1 102 ? 0.702 -13.426 5.591 1.00 90.56 102 VAL A CA 1
ATOM 756 C C . VAL A 1 102 ? 0.977 -13.247 4.099 1.00 90.56 102 VAL A C 1
ATOM 758 O O . VAL A 1 102 ? 1.344 -14.210 3.431 1.00 90.56 102 VAL A O 1
ATOM 761 N N . PHE A 1 103 ? 0.828 -12.026 3.578 1.00 87.19 103 PHE A N 1
ATOM 762 C CA . PHE A 1 103 ? 1.168 -11.726 2.185 1.00 87.19 103 PHE A CA 1
ATOM 763 C C . PHE A 1 103 ? 2.670 -11.804 1.931 1.00 87.19 103 PHE A C 1
ATOM 765 O O . PHE A 1 103 ? 3.078 -12.284 0.880 1.00 87.19 103 PHE A O 1
ATOM 772 N N . GLU A 1 104 ? 3.484 -11.368 2.890 1.00 87.12 104 GLU A N 1
ATOM 773 C CA . GLU A 1 104 ? 4.941 -11.449 2.801 1.00 87.12 104 GLU A CA 1
ATOM 774 C C . GLU A 1 104 ? 5.435 -12.897 2.741 1.00 87.12 104 GLU A C 1
ATOM 776 O O . GLU A 1 104 ? 6.301 -13.203 1.934 1.00 87.12 104 GLU A O 1
ATOM 781 N N . GLY A 1 105 ? 4.829 -13.812 3.502 1.00 87.31 105 GLY A N 1
ATOM 782 C CA . GLY A 1 105 ? 5.141 -15.242 3.412 1.00 87.31 105 GLY A CA 1
ATOM 783 C C . GLY A 1 105 ? 4.678 -15.926 2.118 1.00 87.31 105 GLY A C 1
ATOM 784 O O . GLY A 1 105 ? 5.048 -17.075 1.884 1.00 87.31 105 GLY A O 1
ATOM 785 N N . LEU A 1 106 ? 3.845 -15.264 1.306 1.00 83.19 106 LEU A N 1
ATOM 786 C CA . LEU A 1 106 ? 3.322 -15.798 0.045 1.00 83.19 106 LEU A CA 1
ATOM 787 C C . LEU A 1 106 ? 4.151 -15.382 -1.183 1.00 83.19 106 LEU A C 1
ATOM 789 O O . LEU A 1 106 ? 3.969 -15.973 -2.250 1.00 83.19 106 LEU A O 1
ATOM 793 N N . MET A 1 107 ? 4.978 -14.341 -1.048 1.00 81.69 107 MET A N 1
ATOM 794 C CA . MET A 1 107 ? 5.875 -13.822 -2.091 1.00 81.69 107 MET A CA 1
ATOM 795 C C . MET A 1 107 ? 7.209 -14.566 -2.081 1.00 81.69 107 MET A C 1
ATOM 797 O O . MET A 1 107 ? 7.720 -14.829 -3.192 1.00 81.69 107 MET A O 1
#

Radius of gyration: 16.02 Å; chains: 1; bounding box: 43×31×41 Å